Protein AF-A0A3D6DH34-F1 (afdb_monomer)

Foldseek 3Di:
DADQDAEQLRDRPDDAPDDPVNLSDHPVRADEFCCDPQFPGHDVRGPHYPVPTHHPLVPPPPQPCVNPSDNDPVSVVVCVVCVPPDDDD

Mean predicted aligned error: 9.27 Å

Sequence (89 aa):
PCVGTYDAVGTCNGDCQSDTNANGICDADDVAGCTYPGALNFVSNATMDNGSCEFDLSSSCPADVNQDGLIGVSDILLVLSEFGQVCNE

Radius of gyration: 20.98 Å; Cα contacts (8 Å, |Δi|>4): 124; chains: 1; bounding box: 39×24×63 Å

pLDDT: mean 90.04, std 8.4, range [59.12, 96.94]

Secondary structure (DSSP, 8-state):
--SS-B-TTS-BT------SS-SSS-TTT--BSB--TTBTTB-TT--B--S---B-TTS--TT-SS-SSS--HHHHHHHHHHTT-----

Solvent-accessible surface area (backbone atoms only — not comparable to full-atom values): 5666 Å² total; per-residue (Å²): 132,77,89,77,51,63,24,54,61,66,39,69,72,48,84,38,85,42,35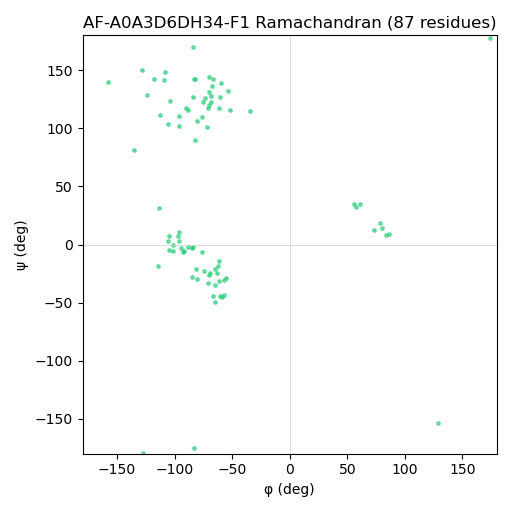,87,85,69,78,63,51,36,61,90,74,47,33,74,25,19,61,49,86,79,26,80,57,44,33,96,75,28,71,32,72,63,83,73,62,41,64,64,74,85,55,70,52,90,65,29,71,77,70,81,86,54,80,47,71,66,23,54,50,53,53,60,72,53,63,88,64,82,79,85,129

Structure (mmCIF, N/CA/C/O backbone):
data_AF-A0A3D6DH34-F1
#
_entry.id   AF-A0A3D6DH34-F1
#
loop_
_atom_site.group_PDB
_atom_site.id
_atom_site.type_symbol
_atom_site.label_atom_id
_atom_site.label_alt_id
_atom_site.label_comp_id
_atom_site.label_asym_id
_atom_site.label_entity_id
_atom_site.label_seq_id
_atom_site.pdbx_PDB_ins_code
_atom_site.Cartn_x
_atom_site.Cartn_y
_atom_site.Cartn_z
_atom_site.occupancy
_atom_site.B_iso_or_equiv
_atom_site.auth_seq_id
_atom_site.auth_comp_id
_atom_site.auth_asym_id
_atom_site.auth_atom_id
_atom_site.pdbx_PDB_model_num
ATOM 1 N N . PRO A 1 1 ? -6.073 -5.236 -31.174 1.00 85.44 1 PRO A N 1
ATOM 2 C CA . PRO A 1 1 ? -5.114 -6.253 -30.677 1.00 85.44 1 PRO A CA 1
ATOM 3 C C . PRO A 1 1 ? -3.680 -5.766 -30.884 1.00 85.44 1 PRO A C 1
ATOM 5 O O . PRO A 1 1 ? -3.396 -5.229 -31.952 1.00 85.44 1 PRO A O 1
ATOM 8 N N . CYS A 1 2 ? -2.817 -5.908 -29.874 1.00 92.19 2 CYS A N 1
ATOM 9 C CA . CYS A 1 2 ? -1.389 -5.639 -30.034 1.00 92.19 2 CYS A CA 1
ATOM 10 C C . CYS A 1 2 ? -0.798 -6.555 -31.115 1.00 92.19 2 CYS A C 1
ATOM 12 O O . CYS A 1 2 ? -1.151 -7.733 -31.191 1.00 92.19 2 CYS A O 1
ATOM 14 N N . VAL A 1 3 ? 0.082 -6.008 -31.951 1.00 93.88 3 VAL A N 1
ATOM 15 C CA . VAL A 1 3 ? 0.945 -6.790 -32.841 1.00 93.88 3 VAL A CA 1
ATOM 16 C C . VAL A 1 3 ? 2.339 -6.726 -32.230 1.00 93.88 3 VAL A C 1
ATOM 18 O O . VAL A 1 3 ? 2.984 -5.682 -32.301 1.00 93.88 3 VAL A O 1
ATOM 21 N N . GLY A 1 4 ? 2.749 -7.815 -31.579 1.00 90.94 4 GLY A N 1
ATOM 22 C CA . GLY A 1 4 ? 3.976 -7.881 -30.784 1.00 90.94 4 GLY A CA 1
ATOM 23 C C . GLY A 1 4 ? 3.724 -8.437 -29.384 1.00 90.94 4 GLY A C 1
ATOM 24 O O . GLY A 1 4 ? 2.780 -9.205 -29.180 1.00 90.94 4 GLY A O 1
ATOM 25 N N . THR A 1 5 ? 4.576 -8.062 -28.433 1.00 94.50 5 THR A N 1
ATOM 26 C CA . THR A 1 5 ? 4.491 -8.483 -27.029 1.00 94.50 5 THR A CA 1
ATOM 27 C C . THR A 1 5 ? 4.043 -7.328 -26.145 1.00 94.50 5 THR A C 1
ATOM 29 O O . THR A 1 5 ? 4.334 -6.166 -26.424 1.00 94.50 5 THR A O 1
ATOM 32 N N . TYR A 1 6 ? 3.330 -7.654 -25.073 1.00 95.75 6 TYR A N 1
ATOM 33 C CA . TYR A 1 6 ? 3.130 -6.727 -23.966 1.00 95.75 6 TYR A CA 1
ATOM 34 C C . TYR A 1 6 ? 4.341 -6.798 -23.036 1.00 95.75 6 TYR A C 1
ATOM 36 O O . TYR A 1 6 ? 4.901 -7.882 -22.853 1.00 95.75 6 TYR A O 1
ATOM 44 N N . ASP A 1 7 ? 4.749 -5.657 -22.497 1.00 96.00 7 ASP A N 1
ATOM 45 C CA . ASP A 1 7 ? 5.776 -5.570 -21.460 1.00 96.00 7 ASP A CA 1
ATOM 46 C C . ASP A 1 7 ? 5.189 -5.827 -20.057 1.00 96.00 7 ASP A C 1
ATOM 48 O O . ASP A 1 7 ? 4.011 -6.183 -19.928 1.00 96.00 7 ASP A O 1
ATOM 52 N N . ALA A 1 8 ? 5.999 -5.672 -19.003 1.00 96.12 8 ALA A N 1
ATOM 53 C CA . ALA A 1 8 ? 5.567 -5.966 -17.633 1.00 96.12 8 ALA A CA 1
ATOM 54 C C . ALA A 1 8 ? 4.415 -5.071 -17.127 1.00 96.12 8 ALA A C 1
ATOM 56 O O . ALA A 1 8 ? 3.631 -5.529 -16.302 1.00 96.12 8 ALA A O 1
ATOM 57 N N . VAL A 1 9 ? 4.244 -3.858 -17.674 1.00 96.00 9 VAL A N 1
ATOM 58 C CA . VAL A 1 9 ? 3.152 -2.926 -17.315 1.00 96.00 9 VAL A CA 1
ATOM 59 C C . VAL A 1 9 ? 1.960 -2.994 -18.282 1.00 96.00 9 VAL A C 1
ATOM 61 O O . VAL A 1 9 ? 1.028 -2.193 -18.210 1.00 96.00 9 VAL A O 1
ATOM 64 N N . GLY A 1 10 ? 1.959 -3.944 -19.222 1.00 94.12 10 GLY A N 1
ATOM 65 C CA . GLY A 1 10 ? 0.862 -4.125 -20.175 1.00 94.12 10 GLY A CA 1
ATOM 66 C C . GLY A 1 10 ? 0.861 -3.127 -21.337 1.00 94.12 10 GLY A C 1
ATOM 67 O O . GLY A 1 10 ? -0.154 -2.987 -22.030 1.00 94.12 10 GLY A O 1
ATOM 68 N N . THR A 1 11 ? 1.987 -2.468 -21.610 1.00 95.38 11 THR A N 1
ATOM 69 C CA . THR A 1 11 ? 2.174 -1.619 -22.791 1.00 95.38 11 THR A CA 1
ATOM 70 C C . THR A 1 11 ? 2.587 -2.473 -23.991 1.00 95.38 11 THR A C 1
ATOM 72 O O . THR A 1 11 ? 3.531 -3.262 -23.944 1.00 95.38 11 THR A O 1
ATOM 75 N N . CYS A 1 12 ? 1.854 -2.345 -25.102 1.00 96.88 12 CYS A N 1
ATOM 76 C CA . CYS A 1 12 ? 2.162 -3.055 -26.346 1.00 96.88 12 CYS A CA 1
ATOM 77 C C . CYS A 1 12 ? 3.463 -2.522 -26.955 1.00 96.88 12 CYS A C 1
ATOM 79 O O . CYS A 1 12 ? 3.534 -1.336 -27.278 1.00 96.88 12 CYS A O 1
ATOM 81 N N . ASN A 1 13 ? 4.444 -3.402 -27.169 1.00 95.38 13 ASN A N 1
ATOM 82 C CA . ASN A 1 13 ? 5.800 -3.048 -27.600 1.00 95.38 13 ASN A CA 1
ATOM 83 C C . ASN A 1 13 ? 6.483 -2.027 -26.668 1.00 95.38 13 ASN A C 1
ATOM 85 O O . ASN A 1 13 ? 7.196 -1.148 -27.149 1.00 95.38 13 ASN A O 1
ATOM 89 N N . GLY A 1 14 ? 6.218 -2.108 -25.360 1.00 94.56 14 GLY A N 1
ATOM 90 C CA . GLY A 1 14 ? 6.957 -1.353 -24.351 1.00 94.56 14 GLY A CA 1
ATOM 91 C C . GLY A 1 14 ? 8.260 -2.047 -23.936 1.00 94.56 14 GLY A C 1
ATOM 92 O O . GLY A 1 14 ? 8.505 -3.201 -24.294 1.00 94.56 14 GLY A O 1
ATOM 93 N N . ASP A 1 15 ? 9.090 -1.328 -23.181 1.00 95.62 15 ASP A N 1
ATOM 94 C CA . ASP A 1 15 ? 10.439 -1.763 -22.793 1.00 95.62 15 ASP A CA 1
ATOM 95 C C . ASP A 1 15 ? 10.538 -2.197 -21.320 1.00 95.62 15 ASP A C 1
ATOM 97 O O . ASP A 1 15 ? 11.628 -2.541 -20.844 1.00 95.62 15 ASP A O 1
ATOM 101 N N . CYS A 1 16 ? 9.421 -2.204 -20.582 1.00 96.94 16 CYS A N 1
ATOM 102 C CA . CYS A 1 16 ? 9.455 -2.518 -19.162 1.00 96.94 16 CYS A CA 1
ATOM 103 C C . CYS A 1 16 ? 9.751 -4.000 -18.889 1.00 96.94 16 CYS A C 1
ATOM 105 O O . CYS A 1 16 ? 8.975 -4.892 -19.241 1.00 96.94 16 CYS A O 1
ATOM 107 N N . GLN A 1 17 ? 10.871 -4.259 -18.211 1.00 96.31 17 GLN A N 1
ATOM 108 C CA . GLN A 1 17 ? 11.334 -5.616 -17.902 1.00 96.31 17 GLN A CA 1
ATOM 109 C C . GLN A 1 17 ? 10.632 -6.232 -16.688 1.00 96.31 17 GLN A C 1
ATOM 111 O O . GLN A 1 17 ? 10.528 -7.455 -16.608 1.00 96.31 17 GLN A O 1
ATOM 116 N N . SER A 1 18 ? 10.198 -5.405 -15.734 1.00 96.12 18 SER A N 1
ATOM 117 C CA . SER A 1 18 ? 9.670 -5.861 -14.451 1.00 96.12 18 SER A CA 1
ATOM 118 C C . SER A 1 18 ? 8.771 -4.803 -13.812 1.00 96.12 18 SER A C 1
ATOM 120 O O . SER A 1 18 ? 9.081 -3.615 -13.868 1.00 96.12 18 SER A O 1
ATOM 122 N N . ASP A 1 19 ? 7.680 -5.270 -13.215 1.00 95.94 19 ASP A N 1
ATOM 123 C CA . ASP A 1 19 ? 6.735 -4.524 -12.378 1.00 95.94 19 ASP A CA 1
ATOM 124 C C . ASP A 1 19 ? 6.461 -5.423 -11.163 1.00 95.94 19 ASP A C 1
ATOM 126 O O . ASP A 1 19 ? 5.540 -6.246 -11.150 1.00 95.94 19 ASP A O 1
ATOM 130 N N . THR A 1 20 ? 7.377 -5.396 -10.192 1.00 94.62 20 THR A N 1
ATOM 131 C CA . THR A 1 20 ? 7.400 -6.368 -9.086 1.00 94.62 20 THR A CA 1
ATOM 132 C C . THR A 1 20 ? 6.239 -6.147 -8.119 1.00 94.62 20 THR A C 1
ATOM 134 O O . THR A 1 20 ? 5.730 -7.103 -7.527 1.00 94.62 20 THR A O 1
ATOM 137 N N . ASN A 1 21 ? 5.821 -4.893 -7.938 1.00 91.56 21 ASN A N 1
ATOM 138 C CA . ASN A 1 21 ? 4.746 -4.512 -7.021 1.00 91.56 21 ASN A CA 1
ATOM 139 C C . ASN A 1 21 ? 3.369 -4.405 -7.714 1.00 91.56 21 ASN A C 1
ATOM 141 O O . ASN A 1 21 ? 2.370 -4.196 -7.021 1.00 91.56 21 ASN A O 1
ATOM 145 N N . ALA A 1 22 ? 3.308 -4.609 -9.036 1.00 93.94 22 ALA A N 1
ATOM 146 C CA . ALA A 1 22 ? 2.105 -4.569 -9.866 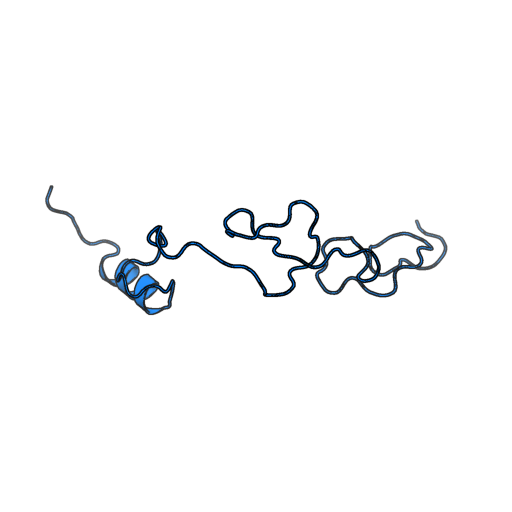1.00 93.94 22 ALA A CA 1
ATOM 147 C C . ALA A 1 22 ? 1.345 -3.232 -9.785 1.00 93.94 22 ALA A C 1
ATOM 149 O O . ALA A 1 22 ? 0.110 -3.205 -9.860 1.00 93.94 22 ALA A O 1
ATOM 150 N N . ASN A 1 23 ? 2.063 -2.122 -9.598 1.00 92.81 23 ASN A N 1
ATOM 151 C CA . ASN A 1 23 ? 1.477 -0.782 -9.528 1.00 92.81 23 ASN A CA 1
ATOM 152 C C . ASN A 1 23 ? 1.269 -0.155 -10.926 1.00 92.81 23 ASN A C 1
ATOM 154 O O . ASN A 1 23 ? 0.694 0.933 -11.023 1.00 92.81 23 ASN A O 1
ATOM 158 N N . GLY A 1 24 ? 1.692 -0.837 -12.001 1.00 94.50 24 GLY A N 1
ATOM 159 C CA . GLY A 1 24 ? 1.601 -0.356 -13.381 1.00 94.50 24 GLY A CA 1
ATOM 160 C C . GLY A 1 24 ? 2.704 0.631 -13.774 1.00 94.50 24 GLY A C 1
ATOM 161 O O . GLY A 1 24 ? 2.578 1.312 -14.795 1.00 94.50 24 GLY A O 1
ATOM 162 N N . ILE A 1 25 ? 3.764 0.728 -12.975 1.00 95.25 25 ILE A N 1
ATOM 163 C CA . ILE A 1 25 ? 4.976 1.514 -13.201 1.00 95.25 25 ILE A CA 1
ATOM 164 C C . ILE A 1 25 ? 6.141 0.526 -13.274 1.00 95.25 25 ILE A C 1
ATOM 166 O O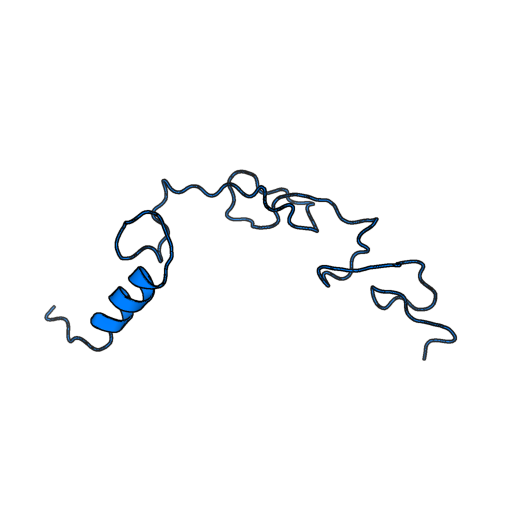 . ILE A 1 25 ? 6.160 -0.494 -12.595 1.00 95.25 25 ILE A O 1
ATOM 170 N N . CYS A 1 26 ? 7.102 0.787 -14.157 1.00 96.69 26 CYS A N 1
ATOM 171 C CA . CYS A 1 26 ? 8.244 -0.103 -14.278 1.00 96.69 26 CYS A CA 1
ATOM 172 C C . CYS A 1 26 ? 9.148 0.002 -13.047 1.00 96.69 26 CYS A C 1
ATOM 174 O O . CYS A 1 26 ? 9.410 1.112 -12.594 1.00 96.69 26 CYS A O 1
ATOM 176 N N . ASP A 1 27 ? 9.749 -1.102 -12.595 1.00 94.94 27 ASP A N 1
ATOM 177 C CA . ASP A 1 27 ? 10.685 -1.092 -11.455 1.00 94.94 27 ASP A CA 1
ATOM 178 C C . ASP A 1 27 ? 11.854 -0.098 -11.662 1.00 94.94 27 ASP A C 1
ATOM 180 O O . ASP A 1 27 ? 12.419 0.431 -10.708 1.00 94.94 27 ASP A O 1
ATOM 184 N N . ALA A 1 28 ? 12.237 0.163 -12.919 1.00 94.94 28 ALA A N 1
ATOM 185 C CA . ALA A 1 28 ? 13.277 1.134 -13.270 1.00 94.94 28 ALA A CA 1
ATOM 186 C C . ALA A 1 28 ? 12.827 2.604 -13.144 1.00 94.94 28 ALA A C 1
ATOM 188 O O . ALA A 1 28 ? 13.672 3.488 -12.999 1.00 94.94 28 ALA A O 1
ATOM 189 N N . ASP A 1 29 ? 11.519 2.846 -13.213 1.00 95.81 29 ASP A N 1
ATOM 190 C CA . ASP A 1 29 ? 10.875 4.157 -13.099 1.00 95.81 29 ASP A CA 1
ATOM 191 C C . ASP A 1 29 ? 10.272 4.382 -11.702 1.00 95.81 29 ASP A C 1
ATOM 193 O O . ASP A 1 29 ? 9.787 5.476 -11.400 1.00 95.81 29 ASP A O 1
ATOM 197 N N . ASP A 1 30 ? 10.307 3.360 -10.844 1.00 96.12 30 ASP A N 1
ATOM 198 C CA . ASP A 1 30 ? 9.779 3.433 -9.497 1.00 96.12 30 ASP A CA 1
ATOM 199 C C . ASP A 1 30 ? 10.601 4.382 -8.614 1.00 96.12 30 ASP A C 1
ATOM 201 O O . ASP A 1 30 ? 11.836 4.374 -8.566 1.00 96.12 30 ASP A O 1
ATOM 205 N N . VAL A 1 31 ? 9.887 5.189 -7.837 1.00 96.38 31 VAL A N 1
ATOM 206 C CA . VAL A 1 31 ? 10.456 6.017 -6.780 1.00 96.38 31 VAL A CA 1
ATOM 207 C C . VAL A 1 31 ? 10.300 5.263 -5.465 1.00 96.38 31 VAL A C 1
ATOM 209 O O . VAL A 1 31 ? 9.193 5.107 -4.948 1.00 96.38 31 VAL A O 1
ATOM 212 N N . ALA A 1 32 ? 11.424 4.812 -4.911 1.00 95.44 32 ALA A N 1
ATOM 213 C CA . ALA A 1 32 ? 11.460 4.122 -3.629 1.00 95.44 32 ALA A CA 1
ATOM 214 C C . ALA A 1 32 ? 11.248 5.102 -2.459 1.00 95.44 32 ALA A C 1
ATOM 216 O O . ALA A 1 32 ? 11.986 6.080 -2.310 1.00 95.44 32 ALA A O 1
ATOM 217 N N . GLY A 1 33 ? 10.274 4.826 -1.597 1.00 96.00 33 GLY A N 1
ATOM 218 C CA . GLY A 1 33 ? 9.980 5.622 -0.405 1.00 96.00 33 GLY A CA 1
ATOM 219 C C . GLY A 1 33 ? 8.718 5.139 0.297 1.00 96.00 33 GLY A C 1
ATOM 220 O O . GLY A 1 33 ? 8.052 4.229 -0.182 1.00 96.00 33 GLY A O 1
ATOM 221 N N . CYS A 1 34 ? 8.361 5.746 1.429 1.00 96.44 34 CYS A N 1
ATOM 222 C CA . CYS A 1 34 ? 7.155 5.323 2.126 1.00 96.44 34 CYS A CA 1
ATOM 223 C C . CYS A 1 34 ? 5.890 5.712 1.344 1.00 96.44 34 CYS A C 1
ATOM 225 O O . CYS A 1 34 ? 5.633 6.900 1.133 1.00 96.44 34 CYS A O 1
ATOM 227 N N . THR A 1 35 ? 5.083 4.720 0.963 1.00 95.69 35 THR A N 1
ATOM 228 C CA . THR A 1 35 ? 3.863 4.900 0.153 1.00 95.69 35 THR A CA 1
ATOM 229 C C . THR A 1 35 ? 2.590 5.079 0.985 1.00 95.69 35 THR A C 1
ATOM 231 O O . THR A 1 35 ? 1.532 5.376 0.433 1.00 95.69 35 THR A O 1
ATOM 234 N N . TYR A 1 36 ? 2.664 4.931 2.312 1.00 91.81 36 TYR A N 1
ATOM 235 C CA . TYR A 1 36 ? 1.499 5.004 3.197 1.00 91.81 36 TYR A CA 1
ATOM 236 C C . TYR A 1 36 ? 1.256 6.444 3.673 1.00 91.81 36 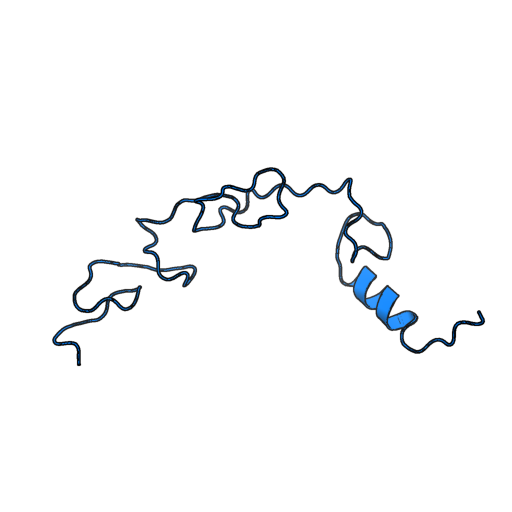TYR A C 1
ATOM 238 O O . TYR A 1 36 ? 2.080 6.975 4.418 1.00 91.81 36 TYR A O 1
ATOM 246 N N . PRO A 1 37 ? 0.108 7.075 3.350 1.00 91.00 37 PRO A N 1
ATOM 247 C CA . PRO A 1 37 ? -0.172 8.464 3.735 1.00 91.00 37 PRO A CA 1
ATOM 248 C C . PRO A 1 37 ? -0.236 8.722 5.247 1.00 91.00 37 PRO A C 1
ATOM 250 O O . PRO A 1 37 ? -0.160 9.868 5.676 1.00 91.00 37 PRO A O 1
ATOM 253 N N . GLY A 1 38 ? -0.415 7.669 6.051 1.00 85.38 38 GLY A N 1
ATOM 254 C CA . GLY A 1 38 ? -0.409 7.742 7.515 1.00 85.38 38 GLY A CA 1
ATOM 255 C C . GLY A 1 38 ? 0.985 7.679 8.148 1.00 85.38 38 GLY A C 1
ATOM 256 O O . GLY A 1 38 ? 1.086 7.741 9.369 1.00 85.38 38 GLY A O 1
ATOM 257 N N . ALA A 1 39 ? 2.048 7.525 7.355 1.00 89.94 39 ALA A N 1
ATOM 258 C CA . ALA A 1 39 ? 3.416 7.517 7.854 1.00 89.94 39 ALA A CA 1
ATOM 259 C C . ALA A 1 39 ? 3.951 8.945 8.051 1.00 89.94 39 ALA A C 1
ATOM 261 O O . ALA A 1 39 ? 3.734 9.833 7.226 1.00 89.94 39 ALA A O 1
ATOM 262 N N . LEU A 1 40 ? 4.727 9.146 9.115 1.00 91.62 40 LEU A N 1
ATOM 263 C CA . LEU A 1 40 ? 5.461 10.374 9.430 1.00 91.62 40 LEU A CA 1
ATOM 264 C C . LEU A 1 40 ? 6.428 10.789 8.318 1.00 91.62 40 LEU A C 1
ATOM 266 O O . LEU A 1 40 ? 6.687 11.975 8.123 1.00 91.62 40 LEU A O 1
ATOM 270 N N . ASN A 1 41 ? 6.953 9.813 7.584 1.00 93.62 41 ASN A N 1
ATOM 271 C CA . ASN A 1 41 ? 7.892 9.996 6.486 1.00 93.62 41 ASN A CA 1
ATOM 272 C C . ASN A 1 41 ? 7.288 9.607 5.124 1.00 93.62 41 ASN A C 1
ATOM 274 O O . ASN A 1 41 ? 8.009 9.147 4.238 1.00 93.62 41 ASN A O 1
ATOM 278 N N . PHE A 1 42 ? 5.973 9.791 4.954 1.00 95.44 42 PHE A N 1
ATOM 279 C CA . PHE A 1 42 ? 5.295 9.611 3.670 1.00 95.44 42 PHE A CA 1
ATOM 280 C C . PHE A 1 42 ? 5.952 10.443 2.558 1.00 95.44 42 PHE A C 1
ATOM 282 O O . PHE A 1 42 ? 6.187 11.646 2.705 1.00 95.44 42 PHE A O 1
ATOM 289 N N . VAL A 1 43 ? 6.200 9.804 1.415 1.00 96.88 43 VAL A N 1
ATOM 290 C CA . VAL A 1 43 ? 6.764 10.432 0.220 1.00 96.88 43 VAL A CA 1
ATOM 291 C C . VAL A 1 43 ? 5.692 10.434 -0.866 1.00 96.88 43 VAL A C 1
ATOM 293 O O . VAL A 1 43 ? 5.328 9.393 -1.401 1.00 96.88 43 VAL A O 1
ATOM 296 N N . SER A 1 44 ? 5.181 11.615 -1.216 1.00 96.31 44 SER A N 1
ATOM 297 C CA . SER A 1 44 ? 4.009 11.749 -2.098 1.00 96.31 44 SER A CA 1
ATOM 298 C C . SER A 1 44 ? 4.213 11.256 -3.529 1.00 96.31 44 SER A C 1
ATOM 300 O O . SER A 1 44 ? 3.235 10.983 -4.220 1.00 96.31 44 SER A O 1
ATOM 302 N N . ASN A 1 45 ? 5.462 11.160 -3.980 1.00 95.56 45 ASN A N 1
ATOM 303 C CA . ASN A 1 45 ? 5.820 10.611 -5.280 1.00 95.56 45 ASN A CA 1
ATOM 304 C C . ASN A 1 45 ? 6.422 9.206 -5.193 1.00 95.56 45 ASN A C 1
ATOM 306 O O . ASN A 1 45 ? 6.897 8.736 -6.219 1.00 95.56 45 ASN A O 1
ATOM 310 N N . ALA A 1 46 ? 6.441 8.561 -4.020 1.00 96.62 46 ALA A N 1
ATOM 311 C CA . ALA A 1 46 ? 6.887 7.179 -3.917 1.00 96.62 46 ALA A CA 1
ATOM 312 C C . ALA A 1 46 ? 5.862 6.250 -4.566 1.00 96.62 46 ALA A C 1
ATOM 314 O O . ALA A 1 46 ? 4.663 6.333 -4.300 1.00 96.62 46 ALA A O 1
ATOM 315 N N . THR A 1 47 ? 6.356 5.361 -5.414 1.00 95.44 47 THR A N 1
ATOM 316 C CA . THR A 1 47 ? 5.562 4.376 -6.154 1.00 95.44 47 THR A CA 1
ATOM 317 C C . THR A 1 47 ? 5.897 2.953 -5.709 1.00 95.44 47 THR A C 1
ATOM 319 O O . THR A 1 47 ? 5.060 2.063 -5.837 1.00 95.44 47 THR A O 1
ATOM 322 N N . MET A 1 48 ? 7.048 2.759 -5.057 1.00 95.25 48 MET A N 1
ATOM 323 C CA . MET A 1 48 ? 7.458 1.509 -4.423 1.00 95.25 48 M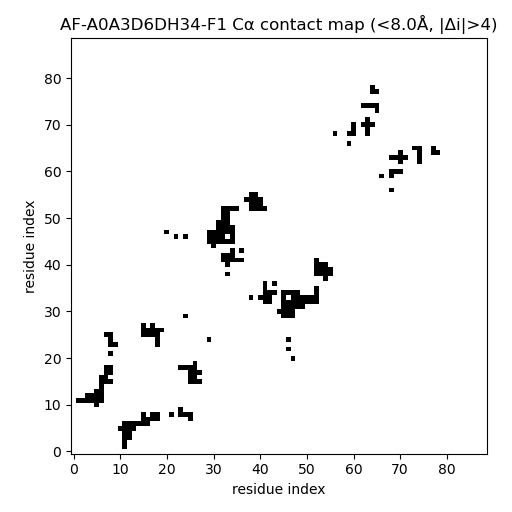ET A CA 1
ATOM 324 C C . MET A 1 48 ? 7.784 1.742 -2.948 1.00 95.25 48 MET A C 1
ATOM 326 O O . MET A 1 48 ? 8.602 2.603 -2.615 1.00 95.25 48 MET A O 1
ATOM 330 N N . ASP A 1 49 ? 7.186 0.936 -2.068 1.00 95.00 49 ASP A N 1
ATOM 331 C CA . ASP A 1 49 ? 7.559 0.926 -0.655 1.00 95.00 49 ASP A CA 1
ATOM 332 C C . ASP A 1 49 ? 8.970 0.353 -0.479 1.00 95.00 49 ASP A C 1
ATOM 334 O O . ASP A 1 49 ? 9.282 -0.740 -0.953 1.00 95.00 49 ASP A O 1
ATOM 338 N N . ASN A 1 50 ? 9.824 1.094 0.218 1.00 94.38 50 ASN A N 1
ATOM 339 C CA . ASN A 1 50 ? 11.190 0.685 0.537 1.00 94.38 50 ASN A CA 1
ATOM 340 C C . ASN A 1 50 ? 11.314 0.055 1.938 1.00 94.38 50 ASN A C 1
ATOM 342 O O . ASN A 1 50 ? 12.427 -0.238 2.380 1.00 94.38 50 ASN A O 1
ATOM 346 N N . GLY A 1 51 ? 10.199 -0.110 2.655 1.00 91.81 51 GLY A N 1
ATOM 347 C CA . GLY A 1 51 ? 10.156 -0.666 4.004 1.00 91.81 51 GLY A CA 1
ATOM 348 C C . GLY A 1 51 ? 10.685 0.276 5.087 1.00 91.81 51 GLY A C 1
ATOM 349 O O . GLY A 1 51 ? 10.920 -0.171 6.208 1.00 91.81 51 GLY A O 1
ATOM 350 N N . SER A 1 52 ? 10.892 1.565 4.785 1.00 93.25 52 SER A N 1
ATOM 351 C CA . SER A 1 52 ? 11.395 2.553 5.749 1.00 93.25 52 SER A CA 1
ATOM 352 C C . SER A 1 52 ? 10.294 3.367 6.427 1.00 93.25 52 SER A C 1
ATOM 354 O O . SER A 1 52 ? 10.604 4.381 7.043 1.00 93.25 52 SER A O 1
ATOM 356 N N . CYS A 1 53 ? 9.021 3.003 6.278 1.00 93.81 53 CYS A N 1
ATOM 357 C CA . CYS A 1 53 ? 7.903 3.770 6.821 1.00 93.81 53 CYS A CA 1
ATOM 358 C C . CYS A 1 53 ? 7.951 3.906 8.346 1.00 93.81 53 CYS A C 1
ATOM 360 O O . CYS A 1 53 ? 8.005 2.918 9.075 1.00 93.81 53 CYS A O 1
ATOM 362 N N . GLU A 1 54 ? 7.875 5.144 8.818 1.00 89.69 54 GLU A N 1
ATOM 363 C CA . GLU A 1 54 ? 7.785 5.500 10.227 1.00 89.69 54 GLU A CA 1
ATOM 364 C C . GLU A 1 54 ? 6.345 5.891 10.536 1.00 89.69 54 GLU A C 1
ATOM 366 O O . GLU A 1 54 ? 5.801 6.797 9.913 1.00 89.69 54 GLU A O 1
ATOM 371 N N . PHE A 1 55 ? 5.719 5.228 11.500 1.00 82.62 55 PHE A N 1
ATOM 372 C CA . PHE A 1 55 ? 4.365 5.554 11.936 1.00 82.62 55 PHE A CA 1
ATOM 373 C C . PHE A 1 55 ? 4.413 6.176 13.325 1.00 82.62 55 PHE A C 1
ATOM 375 O O . PHE A 1 55 ? 5.208 5.763 14.172 1.00 82.62 55 PHE A O 1
ATOM 382 N N . ASP A 1 56 ? 3.567 7.178 13.556 1.00 75.06 56 ASP A N 1
ATOM 383 C CA . ASP A 1 56 ? 3.433 7.768 14.879 1.00 75.06 56 ASP A CA 1
ATOM 384 C C . ASP A 1 56 ? 2.705 6.795 15.810 1.00 75.06 56 ASP A C 1
ATOM 386 O O . ASP A 1 56 ? 1.482 6.671 15.777 1.00 75.06 56 ASP A O 1
ATOM 390 N N . LEU A 1 57 ? 3.467 6.104 16.654 1.00 66.81 57 LEU A N 1
ATOM 391 C CA . LEU A 1 57 ? 2.924 5.232 17.697 1.00 66.81 57 LEU A CA 1
ATOM 392 C C . LEU A 1 57 ? 2.372 6.027 18.895 1.00 66.81 57 LEU A C 1
ATOM 394 O O . LEU A 1 57 ? 1.795 5.436 19.806 1.00 66.81 57 LEU A O 1
ATOM 398 N N . SER A 1 58 ? 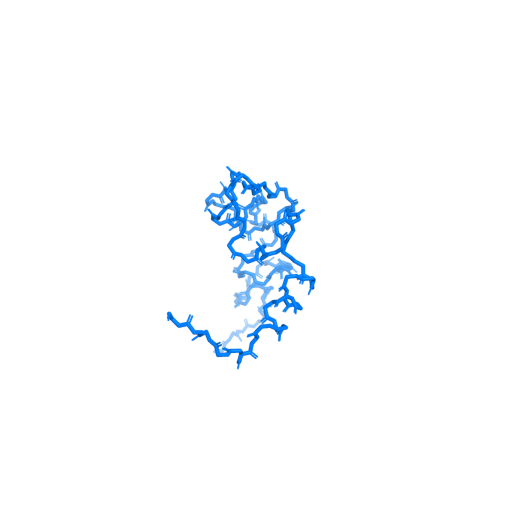2.556 7.355 18.932 1.00 65.62 58 SER A N 1
ATOM 399 C CA . SER A 1 58 ? 2.020 8.217 19.993 1.00 65.62 58 SER A CA 1
ATOM 400 C C . SER A 1 58 ? 0.551 8.584 19.777 1.00 65.62 58 SER A C 1
ATOM 402 O O . SER A 1 58 ? -0.163 8.853 20.748 1.00 65.62 58 SER A O 1
ATOM 404 N N . SER A 1 59 ? 0.053 8.495 18.539 1.00 59.12 59 SER A N 1
ATOM 405 C CA . SER A 1 59 ? -1.370 8.273 18.308 1.00 59.12 59 SER A CA 1
ATOM 406 C C . SER A 1 59 ? -1.630 6.785 18.487 1.00 59.12 59 SER A C 1
ATOM 408 O O . SER A 1 59 ? -1.219 5.995 17.642 1.00 59.12 59 SER A O 1
ATOM 410 N N . SER A 1 60 ? -2.271 6.410 19.600 1.00 64.38 60 SER A N 1
ATOM 411 C CA . SER A 1 60 ? -2.835 5.070 19.809 1.00 64.38 60 SER A CA 1
ATOM 412 C C . SER A 1 60 ? -3.353 4.550 18.473 1.00 64.38 60 SER A C 1
ATOM 414 O O . SER A 1 60 ? -4.241 5.158 17.870 1.00 64.38 60 SER A O 1
ATOM 416 N N . CYS A 1 61 ? -2.735 3.480 17.974 1.00 71.56 61 CYS A N 1
ATOM 417 C CA . CYS A 1 61 ? -3.252 2.754 16.832 1.00 71.56 61 CYS A CA 1
ATOM 418 C C . CYS A 1 61 ? -4.718 2.450 17.170 1.00 71.56 61 CYS A C 1
ATOM 420 O O . CYS A 1 61 ? -4.951 1.758 18.154 1.00 71.56 61 CYS A O 1
ATOM 422 N N . PRO A 1 62 ? -5.729 2.970 16.446 1.00 75.56 62 PRO A N 1
ATOM 423 C CA . PRO A 1 62 ? -7.120 2.819 16.888 1.00 75.56 62 PRO A CA 1
ATOM 424 C C . PRO A 1 62 ? -7.586 1.356 16.967 1.00 75.56 62 PRO A C 1
ATOM 426 O O . PRO A 1 62 ? -8.633 1.072 17.540 1.00 75.56 62 PRO A O 1
ATOM 429 N N . ALA A 1 63 ? -6.818 0.446 16.361 1.00 81.50 63 ALA A N 1
ATOM 430 C CA . ALA A 1 63 ? -7.003 -0.998 16.399 1.00 81.50 63 ALA A CA 1
ATOM 431 C C . ALA A 1 63 ? -6.061 -1.731 17.381 1.00 81.50 63 ALA A C 1
ATOM 433 O O . ALA A 1 63 ? -6.144 -2.950 17.465 1.00 81.50 63 ALA A O 1
ATOM 434 N N . ASP A 1 64 ? -5.183 -1.018 18.091 1.00 86.12 64 ASP A N 1
ATOM 435 C CA . ASP A 1 64 ? -4.454 -1.513 19.267 1.00 86.12 64 ASP A CA 1
ATOM 436 C C . ASP A 1 64 ? -5.395 -1.374 20.472 1.00 86.12 64 ASP A C 1
ATOM 438 O O . ASP A 1 64 ? -5.530 -0.314 21.092 1.00 86.12 64 ASP A O 1
ATOM 442 N N . VAL A 1 65 ? -6.158 -2.436 20.708 1.00 89.00 65 VAL A N 1
ATOM 443 C CA . VAL A 1 65 ? -7.236 -2.482 21.701 1.00 89.00 65 VAL A CA 1
ATOM 444 C C . VAL A 1 65 ? -6.670 -2.824 23.075 1.00 89.00 65 VAL A C 1
ATOM 446 O O . VAL A 1 65 ? -7.239 -2.418 24.089 1.00 89.00 65 VAL A O 1
ATOM 449 N N . ASN A 1 66 ? -5.554 -3.556 23.127 1.00 88.75 66 ASN A N 1
ATOM 450 C CA . ASN A 1 66 ? -4.915 -3.944 24.382 1.00 88.75 66 ASN A CA 1
ATOM 451 C C . ASN A 1 66 ? -3.839 -2.943 24.862 1.00 88.75 66 ASN A C 1
ATOM 453 O O . ASN A 1 66 ? -3.348 -3.089 25.984 1.00 88.75 66 ASN A O 1
ATOM 457 N N . GLN A 1 67 ? -3.533 -1.922 24.056 1.00 87.56 67 GLN A N 1
ATOM 458 C CA . GLN A 1 67 ? -2.565 -0.852 24.306 1.00 87.56 67 GLN A CA 1
ATOM 459 C C . GLN A 1 67 ? -1.126 -1.347 24.505 1.00 87.56 67 GLN A C 1
ATOM 461 O O . GLN A 1 67 ? -0.376 -0.777 25.306 1.00 87.56 67 GLN A O 1
ATOM 466 N N . ASP A 1 68 ? -0.728 -2.408 23.800 1.00 86.50 68 ASP A N 1
ATOM 467 C CA . ASP A 1 68 ? 0.640 -2.940 23.847 1.00 86.50 68 ASP A CA 1
ATOM 468 C C . ASP A 1 68 ? 1.595 -2.284 22.832 1.00 86.50 68 ASP A C 1
ATOM 470 O O . ASP A 1 68 ? 2.804 -2.546 22.852 1.00 86.50 68 ASP A O 1
ATOM 474 N N . GLY A 1 69 ? 1.078 -1.364 22.012 1.00 80.06 69 GLY A N 1
ATOM 475 C CA . GLY A 1 69 ? 1.832 -0.627 21.003 1.00 80.06 69 GLY A CA 1
ATOM 476 C C . GLY A 1 69 ? 1.943 -1.355 19.664 1.00 80.06 69 GLY A C 1
ATOM 477 O O . GLY A 1 69 ? 2.709 -0.911 18.805 1.00 80.06 69 GLY A O 1
ATOM 478 N N . LEU A 1 70 ? 1.214 -2.458 19.470 1.00 82.00 70 LEU A N 1
ATOM 479 C CA . LEU A 1 70 ? 1.144 -3.223 18.229 1.00 82.00 70 LEU A CA 1
ATOM 480 C C . LEU A 1 70 ? -0.324 -3.437 17.828 1.00 82.00 70 LEU A C 1
ATOM 482 O O . LEU A 1 70 ? -1.203 -3.534 18.666 1.00 82.00 70 LEU A O 1
ATOM 486 N N . ILE A 1 71 ? -0.598 -3.546 16.523 1.00 87.12 71 ILE A N 1
ATOM 487 C CA . ILE A 1 71 ? -1.867 -4.117 16.043 1.00 87.12 71 ILE A CA 1
ATOM 488 C C . ILE A 1 71 ? -1.596 -5.592 15.741 1.00 87.12 71 ILE A C 1
ATOM 490 O O . ILE A 1 71 ? -0.987 -5.923 14.719 1.00 87.12 71 ILE A O 1
ATOM 494 N N . GLY A 1 72 ? -2.008 -6.478 16.642 1.00 88.38 72 GLY A N 1
ATOM 495 C CA . GLY A 1 72 ? -1.691 -7.900 16.612 1.00 88.38 72 GLY A CA 1
ATOM 496 C C . GLY A 1 72 ? -2.900 -8.829 16.714 1.00 88.38 72 GLY A C 1
ATOM 497 O O . GLY A 1 72 ? -4.062 -8.436 16.807 1.00 88.38 72 GLY A O 1
ATOM 498 N N . VAL A 1 73 ? -2.612 -10.135 16.708 1.00 94.25 73 VAL A N 1
ATOM 499 C CA . VAL A 1 73 ? -3.635 -11.172 16.936 1.00 94.25 73 VAL A CA 1
ATOM 500 C C . VAL A 1 73 ? -4.262 -11.016 18.324 1.00 94.25 73 VAL A C 1
ATOM 502 O O . VAL A 1 73 ? -5.440 -11.309 18.492 1.00 94.25 73 VAL A O 1
ATOM 505 N N . SER A 1 74 ? -3.500 -10.535 19.306 1.00 92.94 74 SER A N 1
ATOM 506 C CA . SER A 1 74 ? -3.974 -10.205 20.651 1.00 92.94 74 SER A CA 1
ATOM 507 C C . SER A 1 74 ? -5.117 -9.189 20.640 1.00 92.94 74 SER A C 1
ATOM 509 O O . SER A 1 74 ? -6.111 -9.416 21.326 1.00 92.94 74 SER A O 1
ATOM 511 N N . ASP A 1 75 ? -5.035 -8.139 19.823 1.00 90.50 75 ASP A N 1
ATOM 512 C CA . ASP A 1 75 ? -6.092 -7.129 19.683 1.00 90.50 75 ASP A CA 1
ATOM 513 C C . ASP A 1 75 ? -7.348 -7.702 19.048 1.00 90.50 75 ASP A C 1
ATOM 515 O O . ASP A 1 75 ? -8.459 -7.503 19.538 1.00 90.50 75 ASP A O 1
ATOM 519 N N . ILE A 1 76 ? -7.173 -8.496 17.990 1.00 93.75 76 ILE A N 1
ATOM 520 C CA . ILE A 1 76 ? -8.286 -9.189 17.335 1.00 93.75 76 ILE A CA 1
ATOM 521 C C . ILE A 1 76 ? -8.977 -10.126 18.329 1.00 93.75 76 ILE A C 1
ATOM 523 O O . ILE A 1 76 ? -10.204 -10.159 18.396 1.00 93.75 76 ILE A O 1
ATOM 527 N N . LEU A 1 77 ? -8.209 -10.888 19.111 1.00 95.12 77 LEU A N 1
ATOM 528 C CA . LEU A 1 77 ? -8.759 -11.789 20.121 1.00 95.12 77 LEU A CA 1
ATOM 529 C C . LEU A 1 77 ? -9.483 -11.026 21.233 1.00 95.12 77 LEU A C 1
ATOM 531 O O . LEU A 1 77 ? -10.502 -11.519 21.712 1.00 95.12 77 LE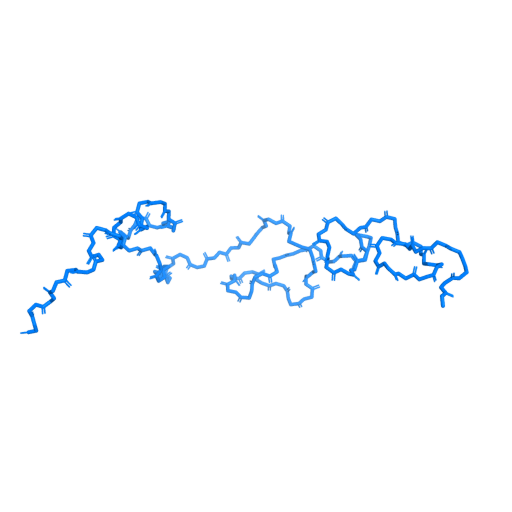U A O 1
ATOM 535 N N . LEU A 1 78 ? -9.011 -9.834 21.603 1.00 91.56 78 LEU A N 1
ATOM 536 C CA . LEU A 1 78 ? -9.686 -8.975 22.571 1.00 91.56 78 LEU A CA 1
ATOM 537 C C . LEU A 1 78 ? -11.043 -8.500 22.034 1.00 91.56 78 LEU A C 1
ATOM 539 O O . LEU A 1 78 ? -12.061 -8.726 22.687 1.00 91.56 78 LEU A O 1
ATOM 543 N N . VAL A 1 79 ? -11.094 -7.981 20.803 1.00 90.75 79 VAL A N 1
ATOM 544 C CA . VAL A 1 79 ? -12.356 -7.585 20.145 1.00 90.75 79 VAL A CA 1
ATOM 545 C C . VAL A 1 79 ? -13.321 -8.764 20.025 1.00 90.75 79 VAL A C 1
ATOM 547 O O . VAL A 1 79 ? -14.508 -8.642 20.324 1.00 90.75 79 VAL A O 1
ATOM 550 N N . LEU A 1 80 ? -12.829 -9.932 19.606 1.00 94.44 80 LEU A N 1
ATOM 551 C CA . LEU A 1 80 ? -13.661 -11.127 19.461 1.00 94.44 80 LEU A CA 1
ATOM 552 C C . LEU A 1 80 ? -14.127 -11.699 20.806 1.00 94.44 80 LEU A C 1
ATOM 554 O O . LEU A 1 80 ? -15.162 -12.362 20.842 1.00 94.44 80 LEU A O 1
ATOM 558 N N . SER A 1 81 ? -13.411 -11.442 21.904 1.00 92.88 81 SER A N 1
ATOM 559 C CA . SER A 1 81 ? -13.817 -11.887 23.244 1.00 92.88 81 SER A CA 1
ATOM 560 C C . SER A 1 81 ? -15.039 -11.135 23.784 1.00 92.88 81 SER A C 1
ATOM 562 O O . SER A 1 81 ? -15.818 -11.688 24.565 1.00 92.88 81 SER A O 1
ATOM 564 N N . GLU A 1 82 ? -15.239 -9.902 23.319 1.00 87.56 82 GLU A N 1
ATOM 565 C CA . GLU A 1 82 ? -16.347 -9.028 23.714 1.00 87.56 82 GLU A CA 1
ATOM 566 C C . GLU A 1 82 ? -17.435 -8.937 22.630 1.00 87.56 82 GLU A C 1
ATOM 568 O O . GLU A 1 82 ? -18.506 -8.365 22.848 1.00 87.56 82 GLU A O 1
ATOM 573 N N . PHE A 1 83 ? -17.210 -9.551 21.464 1.00 91.56 83 PHE A N 1
ATOM 574 C CA . PHE A 1 83 ? -18.157 -9.529 20.357 1.00 91.56 83 PHE A CA 1
ATOM 575 C C . PHE A 1 83 ? -19.493 -10.178 20.746 1.00 91.56 83 PHE A C 1
ATOM 577 O O . PHE A 1 83 ? -19.579 -11.370 21.042 1.00 91.56 83 PHE A O 1
ATOM 584 N N . GLY A 1 84 ? -20.561 -9.380 20.707 1.00 90.06 84 GLY A N 1
ATOM 585 C CA . GLY A 1 84 ? -21.909 -9.822 21.063 1.00 90.06 84 GLY A CA 1
ATOM 586 C C . GLY A 1 84 ? -22.211 -9.788 22.562 1.00 90.06 84 GLY A C 1
ATOM 587 O O . GLY A 1 84 ? -23.272 -10.267 22.969 1.00 90.06 84 GLY A O 1
ATOM 588 N N . GLN A 1 85 ? -21.326 -9.217 23.384 1.00 90.56 85 GLN A N 1
ATOM 589 C CA . GLN A 1 85 ? -21.678 -8.888 24.759 1.00 90.56 85 GLN A CA 1
ATOM 590 C C . GLN A 1 85 ? -22.730 -7.776 24.790 1.00 90.56 85 GLN A C 1
ATOM 592 O O . GLN A 1 85 ? -22.740 -6.861 23.967 1.00 90.56 85 GLN A O 1
ATOM 597 N N . VAL A 1 86 ? -23.654 -7.886 25.742 1.00 86.56 86 VAL A N 1
ATOM 598 C CA . VAL A 1 86 ? -24.697 -6.883 25.956 1.00 86.56 86 V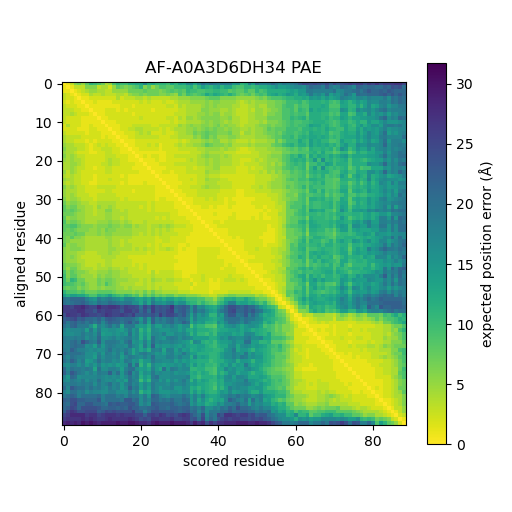AL A CA 1
ATOM 599 C C . VAL A 1 86 ? -24.140 -5.843 26.919 1.00 86.56 86 VAL A C 1
ATOM 601 O O . VAL A 1 86 ? -23.855 -6.163 28.073 1.00 86.56 86 VAL A O 1
ATOM 604 N N . CYS A 1 87 ? -23.980 -4.607 26.454 1.00 83.12 87 CYS A N 1
ATOM 605 C CA . CYS A 1 87 ? -23.636 -3.490 27.323 1.00 83.12 87 CYS A CA 1
ATOM 606 C C . CYS A 1 87 ? -24.890 -3.087 28.108 1.00 83.12 87 CYS A C 1
ATOM 608 O O . CYS A 1 87 ? -25.917 -2.772 27.507 1.00 83.12 87 CYS A O 1
ATOM 610 N N . ASN A 1 88 ? -24.820 -3.098 29.439 1.00 74.69 88 ASN A N 1
ATOM 611 C CA . ASN A 1 88 ? -25.798 -2.357 30.228 1.00 74.69 88 ASN A CA 1
ATOM 612 C C . ASN A 1 88 ? -25.401 -0.882 30.126 1.00 74.69 88 ASN A C 1
ATOM 614 O O . ASN A 1 88 ? -24.341 -0.517 30.633 1.00 74.69 88 ASN A O 1
ATOM 618 N N . GLU A 1 89 ? -26.205 -0.091 29.416 1.00 63.84 89 GLU A N 1
ATOM 619 C CA . GLU A 1 89 ? -26.075 1.373 29.384 1.00 63.84 89 GLU A CA 1
ATOM 620 C C . GLU A 1 89 ? -26.255 1.9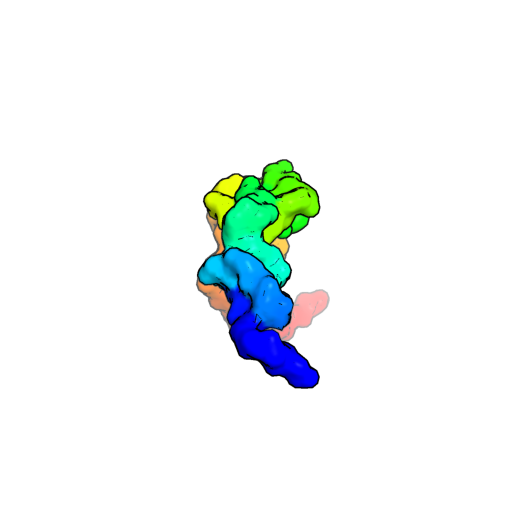87 30.780 1.00 63.84 89 GLU A C 1
ATOM 622 O O . GLU A 1 89 ? -27.191 1.564 31.503 1.00 63.84 89 GLU A O 1
#